Protein AF-A0A2D4K545-F1 (afdb_monomer)

Sequence (147 aa):
RAAKDDCDLPELCTGRSAECPTDSFQRNGHPCQNNQGYCYNGKCPIMKNQCIALMGSGVKVSRDMCFTLNQRGKGCGFCRKENGANIPCAAKDVKCGRLFCKKGNSMTCRCSVSPRDPDYGMVEPGTKCGDGMVCSNRQCVKVQTAY

Secondary structure (DSSP, 8-state):
----STTBPPP---SS-SSPPPP-BPPTT-EETTTTEE-BTTB---HHHHHHHHH-TTEEEPPHHHHGGGGS-BTTB-SEEETTEEEPPPGGGGGGSB--EEETT----B----SS-TTTTBPPTT-EEETTEEEETTEEEEHHHH-

Structure (mmCIF, N/CA/C/O backbone):
data_AF-A0A2D4K545-F1
#
_entry.id   AF-A0A2D4K545-F1
#
loop_
_atom_site.group_PDB
_atom_site.id
_atom_site.type_symbol
_atom_site.label_atom_id
_atom_site.label_alt_id
_atom_site.label_comp_id
_atom_site.label_asym_id
_atom_site.label_entity_id
_atom_site.label_seq_id
_atom_site.pdbx_PDB_ins_code
_atom_site.Cartn_x
_atom_site.Cartn_y
_atom_site.Cartn_z
_atom_site.occupancy
_atom_site.B_iso_or_equiv
_atom_site.auth_seq_id
_atom_site.auth_comp_id
_atom_site.auth_asym_id
_atom_site.auth_atom_id
_atom_site.pdbx_PDB_model_num
ATOM 1 N N . ARG A 1 1 ? -10.710 2.636 27.174 1.00 94.00 1 ARG A N 1
ATOM 2 C CA . ARG A 1 1 ? -9.695 3.428 26.444 1.00 94.00 1 ARG A CA 1
ATOM 3 C C . ARG A 1 1 ? -10.382 4.111 25.261 1.00 94.00 1 ARG A C 1
ATOM 5 O O . ARG A 1 1 ? -11.335 3.557 24.735 1.00 94.00 1 ARG A O 1
ATOM 12 N N . ALA A 1 2 ? -9.991 5.336 24.905 1.00 94.38 2 ALA A N 1
ATOM 13 C CA . ALA A 1 2 ? -10.561 6.025 23.742 1.00 94.38 2 ALA A CA 1
ATOM 14 C C . ALA A 1 2 ? -9.972 5.472 22.432 1.00 94.38 2 ALA A C 1
ATOM 16 O O . ALA A 1 2 ? -8.811 5.065 22.420 1.00 94.38 2 ALA A O 1
ATOM 17 N N . ALA A 1 3 ? -10.748 5.508 21.346 1.00 95.69 3 ALA A N 1
ATOM 18 C CA . ALA A 1 3 ? -10.263 5.147 20.015 1.00 95.69 3 ALA A CA 1
ATOM 19 C C . ALA A 1 3 ? -9.225 6.168 19.516 1.00 95.69 3 ALA A C 1
ATOM 21 O O . ALA A 1 3 ? -9.433 7.378 19.632 1.00 95.69 3 ALA A O 1
ATOM 22 N N . LYS A 1 4 ? -8.111 5.683 18.961 1.00 94.88 4 LYS A N 1
ATOM 23 C CA . LYS A 1 4 ? -7.003 6.515 18.459 1.00 94.88 4 LYS A CA 1
ATOM 24 C C . LYS A 1 4 ? -7.226 7.027 17.031 1.00 94.88 4 LYS A C 1
ATOM 26 O O . LYS A 1 4 ? -6.738 8.096 16.675 1.00 94.88 4 LYS A O 1
ATOM 31 N N . ASP A 1 5 ? -7.927 6.245 16.218 1.00 94.50 5 ASP A N 1
ATOM 32 C CA . ASP A 1 5 ? -8.199 6.481 14.805 1.00 94.50 5 ASP A CA 1
ATOM 33 C C . ASP A 1 5 ? -9.462 5.715 14.375 1.00 94.50 5 ASP A C 1
ATOM 35 O O . ASP A 1 5 ? -10.135 5.078 15.183 1.00 94.50 5 ASP A O 1
ATOM 39 N N . ASP A 1 6 ? -9.815 5.806 13.097 1.00 96.06 6 ASP A N 1
ATOM 40 C CA . ASP A 1 6 ? -11.013 5.195 12.522 1.00 96.06 6 ASP A CA 1
ATOM 41 C C . ASP A 1 6 ? -10.941 3.665 12.368 1.00 96.06 6 ASP A C 1
ATOM 43 O O . ASP A 1 6 ? -11.951 3.031 12.055 1.00 96.06 6 ASP A O 1
ATOM 47 N N . CYS A 1 7 ? -9.778 3.057 12.619 1.00 97.38 7 CYS A N 1
ATOM 48 C CA . CYS A 1 7 ? -9.598 1.609 12.648 1.00 97.38 7 CYS A CA 1
ATOM 49 C C . CYS A 1 7 ? -9.537 1.030 14.068 1.00 97.38 7 CYS A C 1
ATOM 51 O O . CYS A 1 7 ? -9.220 -0.150 14.236 1.00 97.38 7 CYS A O 1
ATOM 53 N N . ASP A 1 8 ? -9.877 1.823 15.078 1.00 96.88 8 ASP A N 1
ATOM 54 C CA . ASP A 1 8 ? -9.760 1.482 16.490 1.00 96.88 8 ASP A CA 1
ATOM 55 C C . ASP A 1 8 ? -11.121 1.567 17.198 1.00 96.88 8 ASP A C 1
ATOM 57 O O . ASP A 1 8 ? -11.917 2.461 16.903 1.00 96.88 8 ASP A O 1
ATOM 61 N N . LEU A 1 9 ? -11.422 0.638 18.112 1.00 95.50 9 LEU A N 1
ATOM 62 C CA . LEU A 1 9 ? -12.670 0.664 18.884 1.00 95.50 9 LEU A CA 1
ATOM 63 C C . LEU A 1 9 ? -12.401 1.183 20.300 1.00 95.50 9 LEU A C 1
ATOM 65 O O . LEU A 1 9 ? -11.360 0.892 20.867 1.00 95.50 9 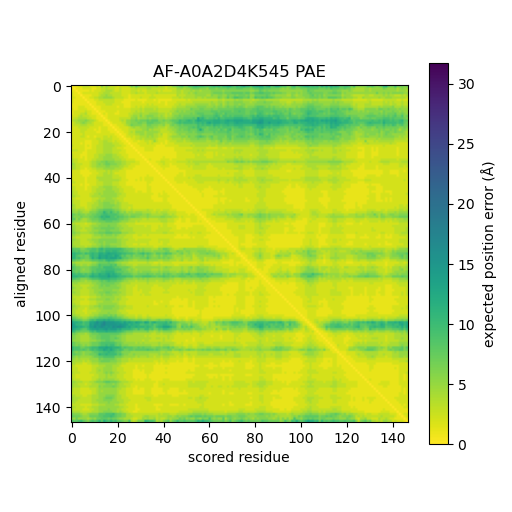LEU A O 1
ATOM 69 N N . PRO A 1 10 ? -13.320 1.939 20.918 1.00 95.25 10 PRO A N 1
ATOM 70 C CA . PRO A 1 10 ? -13.159 2.324 22.313 1.00 95.25 10 PRO A CA 1
ATOM 71 C C . PRO A 1 10 ? -13.515 1.163 23.253 1.00 95.25 10 PRO A C 1
ATOM 73 O O . PRO A 1 10 ? -14.588 0.570 23.139 1.00 95.25 10 PRO A O 1
ATOM 76 N N . GLU A 1 11 ? -12.677 0.886 24.252 1.00 96.31 11 GLU A N 1
ATOM 77 C CA . GLU A 1 11 ? -13.014 -0.057 25.325 1.00 96.31 11 GLU A CA 1
ATOM 78 C C . GLU A 1 11 ? -13.681 0.643 26.505 1.00 96.31 11 GLU A C 1
ATOM 80 O O . GLU A 1 11 ? -13.234 1.690 26.989 1.00 96.31 11 GLU A O 1
ATOM 85 N N . LEU A 1 12 ? -14.709 -0.011 27.032 1.00 95.69 12 LEU A N 1
ATOM 86 C CA . LEU A 1 12 ? -15.448 0.402 28.216 1.00 95.69 12 LEU A CA 1
ATOM 87 C C . LEU A 1 12 ? -15.207 -0.606 29.338 1.00 95.69 12 LEU A C 1
ATOM 89 O O . LEU A 1 12 ? -15.177 -1.813 29.102 1.00 95.69 12 LEU A O 1
ATOM 93 N N . CYS A 1 13 ? -15.039 -0.119 30.566 1.00 95.38 13 CYS A N 1
ATOM 94 C CA . CYS A 1 13 ? -14.836 -0.988 31.720 1.00 95.38 13 CYS A CA 1
ATOM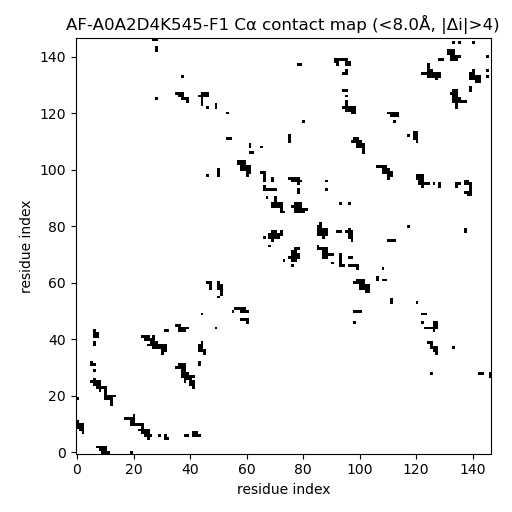 95 C C . CYS A 1 13 ? -16.061 -1.887 31.938 1.00 95.38 13 CYS A C 1
ATOM 97 O O . CYS A 1 13 ? -17.199 -1.429 31.885 1.00 95.38 13 CYS A O 1
ATOM 99 N N . THR A 1 14 ? -15.826 -3.163 32.247 1.00 94.50 14 THR A N 1
ATOM 100 C CA . THR A 1 14 ? -16.903 -4.146 32.471 1.00 94.50 14 THR A CA 1
ATOM 101 C C . THR A 1 14 ? -17.586 -3.995 33.831 1.00 94.50 14 THR A C 1
ATOM 103 O O . THR A 1 14 ? -18.615 -4.622 34.074 1.00 94.50 14 THR A O 1
ATOM 106 N N . GLY A 1 15 ? -16.981 -3.230 34.747 1.00 95.50 15 GLY A N 1
ATOM 107 C CA . GLY A 1 15 ? -17.403 -3.122 36.146 1.00 95.50 15 GLY A CA 1
ATOM 108 C C . GLY A 1 15 ? -17.098 -4.361 36.998 1.00 95.50 15 GLY A C 1
ATOM 109 O O . GLY A 1 15 ? -17.461 -4.388 38.167 1.00 95.50 15 GLY A O 1
ATOM 110 N N . ARG A 1 16 ? -16.442 -5.388 36.434 1.00 96.31 16 ARG A N 1
ATOM 111 C CA . ARG A 1 16 ? -16.109 -6.652 37.124 1.00 96.31 16 ARG A CA 1
ATOM 112 C C . ARG A 1 16 ? -14.619 -6.819 37.436 1.00 96.31 16 ARG A C 1
ATOM 114 O O . ARG A 1 16 ? -14.259 -7.710 38.193 1.00 96.31 16 ARG A O 1
ATOM 121 N N . SER A 1 17 ? -13.765 -5.992 36.838 1.00 95.81 17 SER A N 1
ATOM 122 C CA . SER A 1 17 ? -12.316 -5.956 37.051 1.00 95.81 17 SER A CA 1
ATOM 123 C C . SER A 1 17 ? -11.837 -4.504 37.027 1.00 95.81 17 SER A C 1
ATOM 125 O O . SER A 1 17 ? -12.475 -3.654 36.401 1.00 95.81 17 SER A O 1
ATOM 127 N N . ALA A 1 18 ? -10.719 -4.232 37.703 1.00 95.31 18 ALA A N 1
ATOM 128 C CA . ALA A 1 18 ? -10.012 -2.955 37.622 1.00 95.31 18 ALA A CA 1
ATOM 129 C C . ALA A 1 18 ? -9.180 -2.824 36.330 1.00 95.31 18 ALA A C 1
ATOM 131 O O . ALA A 1 18 ? -8.746 -1.727 35.984 1.00 95.31 18 ALA A O 1
ATOM 132 N N . GLU A 1 19 ? -8.962 -3.929 35.613 1.00 96.44 19 GLU A N 1
ATOM 133 C CA . GLU A 1 19 ? -8.233 -3.935 34.347 1.00 96.44 19 GLU A CA 1
ATOM 134 C C . GLU A 1 19 ? -9.121 -3.458 33.191 1.00 96.44 19 GLU A C 1
ATOM 136 O O . GLU A 1 19 ? -10.276 -3.872 33.042 1.00 96.44 19 GLU A O 1
ATOM 141 N N . CYS A 1 20 ? -8.564 -2.591 32.343 1.00 95.00 20 CYS A N 1
ATOM 142 C CA . CYS A 1 20 ? -9.198 -2.218 31.083 1.00 95.00 20 CYS A CA 1
ATOM 143 C C . CYS A 1 20 ? -9.247 -3.449 30.160 1.00 95.00 20 CYS A C 1
ATOM 145 O O . CYS A 1 20 ? -8.245 -4.165 30.080 1.00 95.00 20 CYS A O 1
ATOM 147 N N . PRO A 1 21 ? -10.357 -3.691 29.435 1.00 96.00 21 PRO A N 1
ATOM 148 C CA . PRO A 1 21 ? -10.402 -4.750 28.435 1.00 96.00 21 PRO A CA 1
ATOM 149 C C . PRO A 1 21 ? -9.280 -4.624 27.403 1.00 96.00 21 PRO A C 1
ATOM 151 O O . PRO A 1 21 ? -8.754 -3.531 27.167 1.00 96.00 21 PRO A O 1
ATOM 154 N N . THR A 1 22 ? -8.943 -5.752 26.781 1.00 94.69 22 THR A N 1
ATOM 155 C CA . THR A 1 22 ? -7.926 -5.823 25.731 1.00 94.69 22 THR A CA 1
ATOM 156 C C . THR A 1 22 ? -8.287 -4.927 24.547 1.00 94.69 22 THR A C 1
ATOM 158 O O . THR A 1 22 ? -9.453 -4.844 24.155 1.00 94.69 22 THR A O 1
ATOM 161 N N . ASP A 1 23 ? -7.261 -4.293 23.978 1.00 93.00 23 ASP A N 1
ATOM 162 C CA . ASP A 1 23 ? -7.361 -3.414 22.813 1.00 93.00 23 ASP A CA 1
ATOM 163 C C . ASP A 1 23 ? -8.030 -4.138 21.634 1.00 93.00 23 ASP A C 1
ATOM 165 O O . ASP A 1 23 ? -7.556 -5.180 21.166 1.00 93.00 23 ASP A O 1
ATOM 169 N N . SER A 1 24 ? -9.172 -3.606 21.211 1.00 94.56 24 SER A N 1
ATOM 170 C CA . SER A 1 24 ? -10.026 -4.141 20.165 1.00 94.56 24 SER A CA 1
ATOM 171 C C . SER A 1 24 ? -10.062 -3.175 18.988 1.00 94.56 24 SER A C 1
ATOM 173 O O . SER A 1 24 ? -10.241 -1.970 19.130 1.00 94.56 24 SER A O 1
ATOM 175 N N . PHE A 1 25 ? -9.951 -3.720 17.783 1.00 96.25 25 PHE A N 1
ATOM 176 C CA . PHE A 1 25 ? -9.885 -2.920 16.565 1.00 96.25 25 PHE A CA 1
ATOM 177 C C . PHE A 1 25 ? -11.156 -3.033 15.743 1.00 96.25 25 PHE A C 1
ATOM 179 O O . PHE A 1 25 ? -11.914 -4.001 15.842 1.00 96.25 25 PHE A O 1
ATOM 186 N N . GLN A 1 26 ? -11.356 -2.051 14.870 1.00 96.81 26 GLN A N 1
ATOM 187 C CA . GLN A 1 26 ? -12.394 -2.139 13.862 1.00 96.81 26 GLN A CA 1
ATOM 188 C C . GLN A 1 26 ? -12.164 -3.379 12.987 1.00 96.81 26 GLN A C 1
ATOM 190 O O . GLN A 1 26 ? -11.024 -3.761 12.706 1.00 96.81 26 GLN A O 1
ATOM 195 N N . ARG A 1 27 ? -13.256 -3.999 12.528 1.00 96.44 27 ARG A N 1
ATOM 196 C CA . ARG A 1 27 ? -13.185 -5.188 11.669 1.00 96.44 27 ARG A CA 1
ATOM 197 C C . ARG A 1 27 ? -12.303 -4.945 10.443 1.00 96.44 27 ARG A C 1
ATOM 199 O O . ARG A 1 27 ? -12.382 -3.893 9.797 1.00 96.44 27 ARG A O 1
ATOM 206 N N . ASN A 1 28 ? -11.530 -5.961 10.070 1.00 97.38 28 ASN A N 1
ATOM 207 C CA . ASN A 1 28 ? -10.772 -5.924 8.828 1.00 97.38 28 ASN A CA 1
ATOM 208 C C . ASN A 1 28 ? -11.721 -5.686 7.639 1.00 97.38 28 ASN A C 1
ATOM 210 O O . ASN A 1 28 ? -12.838 -6.209 7.583 1.00 97.38 28 ASN A O 1
ATOM 214 N N . GLY A 1 29 ? -11.300 -4.831 6.709 1.00 97.12 29 GLY A N 1
ATOM 215 C CA . GLY A 1 29 ? -12.109 -4.441 5.557 1.00 97.12 29 GLY A CA 1
ATOM 216 C C . GLY A 1 29 ? -13.045 -3.248 5.774 1.00 97.12 29 GLY A C 1
ATOM 217 O O . GLY A 1 29 ? -13.686 -2.826 4.813 1.00 97.12 29 GLY A O 1
ATOM 218 N N . HIS A 1 30 ? -13.141 -2.679 6.982 1.00 97.69 30 HIS A N 1
ATOM 219 C CA . HIS A 1 30 ? -13.896 -1.438 7.189 1.00 97.69 30 HIS A CA 1
ATOM 220 C C . HIS A 1 30 ? -13.235 -0.269 6.433 1.00 97.69 30 HIS A C 1
ATOM 222 O O . HIS A 1 30 ? -12.021 -0.110 6.555 1.00 97.69 30 HIS A O 1
ATOM 228 N N . PRO A 1 31 ? -13.957 0.539 5.636 1.00 97.75 31 PRO A N 1
ATOM 229 C CA . PRO A 1 31 ? -13.352 1.673 4.941 1.00 97.75 31 PRO A CA 1
ATOM 230 C C . PRO A 1 31 ? -12.770 2.698 5.919 1.00 97.75 31 PRO A C 1
ATOM 232 O O . PRO A 1 31 ? -13.408 3.039 6.906 1.00 97.75 31 PRO A O 1
ATOM 235 N N . CYS A 1 32 ? -11.583 3.218 5.617 1.00 97.88 32 CYS A N 1
ATOM 236 C CA . CYS A 1 32 ? -10.882 4.178 6.472 1.00 97.88 32 CYS A CA 1
ATOM 237 C C . CYS A 1 32 ? -10.271 5.332 5.666 1.00 97.88 32 CYS A C 1
ATOM 239 O O . CYS A 1 32 ? -10.113 5.266 4.439 1.00 97.88 32 CYS A O 1
ATOM 241 N N . GLN A 1 33 ? -9.951 6.418 6.368 1.00 96.69 33 GLN A N 1
ATOM 242 C CA . GLN A 1 33 ? -9.326 7.645 5.886 1.00 96.69 33 GLN A CA 1
ATOM 243 C C . GLN A 1 33 ? -10.070 8.240 4.684 1.00 96.69 33 GLN A C 1
ATOM 245 O O . GLN A 1 33 ? -9.469 8.534 3.651 1.00 96.69 33 GLN A O 1
ATOM 250 N N . ASN A 1 34 ? -11.392 8.410 4.800 1.00 95.38 34 ASN A N 1
ATOM 251 C CA . ASN A 1 34 ? -12.269 8.873 3.713 1.00 95.38 34 ASN A CA 1
ATOM 252 C C . ASN A 1 34 ? -12.226 7.956 2.472 1.00 95.38 34 ASN A C 1
ATOM 254 O O . ASN A 1 34 ? -12.026 8.423 1.352 1.00 95.38 34 ASN A O 1
ATOM 258 N N . ASN A 1 35 ? -12.386 6.640 2.666 1.00 95.44 35 ASN A N 1
ATOM 259 C CA . ASN A 1 35 ? -12.350 5.609 1.611 1.00 95.44 35 ASN A CA 1
ATOM 260 C C . ASN A 1 35 ? -11.007 5.474 0.859 1.00 95.44 35 ASN A C 1
ATOM 262 O O . ASN A 1 35 ? -10.941 4.841 -0.204 1.00 95.44 35 ASN A O 1
ATOM 266 N N . GLN A 1 36 ? -9.921 6.030 1.406 1.00 96.88 36 GLN A N 1
ATOM 267 C CA . GLN A 1 36 ? -8.574 5.866 0.848 1.00 96.88 36 GLN A CA 1
ATOM 268 C C . GLN A 1 36 ? -7.987 4.475 1.123 1.00 96.88 36 GLN A C 1
ATOM 270 O O . GLN A 1 36 ? -7.097 4.040 0.391 1.00 96.88 36 GLN A O 1
ATOM 275 N N . GLY A 1 37 ? -8.485 3.772 2.141 1.00 97.69 37 GLY A N 1
ATOM 276 C CA . GLY A 1 37 ? -8.028 2.438 2.510 1.00 97.69 37 GLY A CA 1
ATOM 277 C C . GLY A 1 37 ? -9.118 1.588 3.156 1.00 97.69 37 GLY A C 1
ATOM 278 O O . GLY A 1 37 ? -10.284 1.982 3.221 1.00 97.69 37 GLY A O 1
ATOM 279 N N . TYR A 1 38 ? -8.698 0.423 3.641 1.00 98.38 38 TYR A N 1
ATOM 280 C CA . TYR A 1 38 ? -9.510 -0.482 4.444 1.00 98.38 38 TYR A CA 1
ATOM 281 C C . TYR A 1 38 ? -8.733 -0.868 5.701 1.00 98.38 38 TYR A C 1
ATOM 283 O O . TYR A 1 38 ? -7.526 -1.098 5.618 1.00 98.38 38 TYR A O 1
ATOM 291 N N . CYS A 1 39 ? -9.411 -0.949 6.843 1.00 98.25 39 CYS A N 1
ATOM 292 C CA . CYS A 1 39 ? -8.793 -1.327 8.101 1.00 98.25 39 CYS A CA 1
ATOM 293 C C . CYS A 1 39 ? -8.200 -2.731 8.008 1.00 98.25 39 CYS A C 1
ATOM 295 O O . CYS A 1 39 ? -8.812 -3.652 7.459 1.00 98.25 39 CYS A O 1
ATOM 297 N N . TYR A 1 40 ? -7.001 -2.878 8.552 1.00 98.12 40 TYR A N 1
ATOM 298 C CA . TYR A 1 40 ? -6.284 -4.133 8.655 1.00 98.12 40 TYR A CA 1
ATOM 299 C C . TYR A 1 40 ? -5.498 -4.151 9.966 1.00 98.12 40 TYR A C 1
ATOM 301 O O . TYR A 1 40 ? -4.565 -3.365 10.144 1.00 98.12 40 TYR A O 1
ATOM 309 N N . ASN A 1 41 ? -5.905 -5.020 10.893 1.00 96.00 41 ASN A N 1
ATOM 310 C CA . ASN A 1 41 ? -5.315 -5.204 12.221 1.00 96.00 41 ASN A CA 1
ATOM 311 C C . ASN A 1 41 ? -5.088 -3.870 12.960 1.00 96.00 41 ASN A C 1
ATOM 313 O O . ASN A 1 41 ? -3.980 -3.569 13.406 1.00 96.00 41 ASN A O 1
ATOM 317 N N . GLY A 1 42 ? -6.136 -3.040 13.026 1.00 96.12 42 GLY A N 1
ATOM 318 C CA . GLY A 1 42 ? -6.108 -1.759 13.740 1.00 96.12 42 GLY A CA 1
ATOM 319 C C . GLY A 1 42 ? -5.323 -0.639 13.057 1.00 96.12 42 GLY A C 1
ATOM 320 O O . GLY A 1 42 ? -4.950 0.325 13.723 1.00 96.12 42 GLY A O 1
ATOM 321 N N . LYS A 1 43 ? -5.022 -0.771 11.757 1.00 97.25 43 LYS A N 1
ATOM 322 C CA . LYS A 1 43 ? -4.348 0.248 10.936 1.00 97.25 43 LYS A CA 1
ATOM 323 C C . LYS A 1 43 ? -5.083 0.474 9.619 1.00 97.25 43 LYS A C 1
ATOM 325 O O . LYS A 1 43 ? -5.764 -0.420 9.130 1.00 97.25 43 LYS A O 1
ATOM 330 N N . CYS A 1 44 ? -4.852 1.628 8.994 1.00 98.12 44 CYS A N 1
ATOM 331 C CA . CYS A 1 44 ? -5.307 1.937 7.636 1.00 98.12 44 CYS A CA 1
ATOM 332 C C . CYS A 1 44 ? -4.113 1.970 6.649 1.00 98.12 44 CYS A C 1
ATOM 334 O O . CYS A 1 44 ? -3.536 3.040 6.420 1.00 98.12 44 CYS A O 1
ATOM 336 N N . PRO A 1 45 ? -3.672 0.823 6.090 1.00 98.06 45 PRO A N 1
ATOM 337 C CA . PRO A 1 45 ? -2.529 0.766 5.175 1.00 98.06 45 PRO A CA 1
ATOM 338 C C . PRO A 1 45 ? -2.822 1.479 3.845 1.00 98.06 45 PRO A C 1
ATOM 340 O O . PRO A 1 45 ? -3.711 1.101 3.077 1.00 98.06 45 PRO A O 1
ATOM 343 N N . ILE A 1 46 ? -2.045 2.527 3.558 1.00 98.31 46 ILE A N 1
ATOM 344 C CA . ILE A 1 46 ? -2.199 3.390 2.379 1.00 98.31 46 ILE A CA 1
ATOM 345 C C . ILE A 1 46 ? -0.838 3.550 1.697 1.00 98.31 46 ILE A C 1
ATOM 347 O O . ILE A 1 46 ? 0.126 4.008 2.314 1.00 98.31 46 ILE A O 1
ATOM 351 N N . MET A 1 47 ? -0.774 3.280 0.387 1.00 98.44 47 MET A N 1
ATOM 352 C CA . MET A 1 47 ? 0.464 3.364 -0.410 1.00 98.44 47 MET A CA 1
ATOM 353 C C . MET A 1 47 ? 1.187 4.714 -0.278 1.00 98.44 47 MET A C 1
ATOM 355 O O . MET A 1 47 ? 2.414 4.772 -0.272 1.00 98.44 47 MET A O 1
ATOM 359 N N . LYS A 1 48 ? 0.441 5.823 -0.168 1.00 97.75 48 LYS A N 1
ATOM 360 C CA . LYS A 1 48 ? 1.018 7.164 0.026 1.00 97.75 48 LYS A CA 1
ATOM 361 C C . LYS A 1 48 ? 1.802 7.250 1.336 1.00 97.75 48 LYS A C 1
ATOM 363 O O . LYS A 1 48 ? 2.915 7.771 1.328 1.00 97.75 48 LYS A O 1
ATOM 368 N N . ASN A 1 49 ? 1.242 6.729 2.425 1.00 97.75 49 ASN A N 1
ATOM 369 C CA . ASN A 1 49 ? 1.877 6.754 3.741 1.00 97.75 49 ASN A 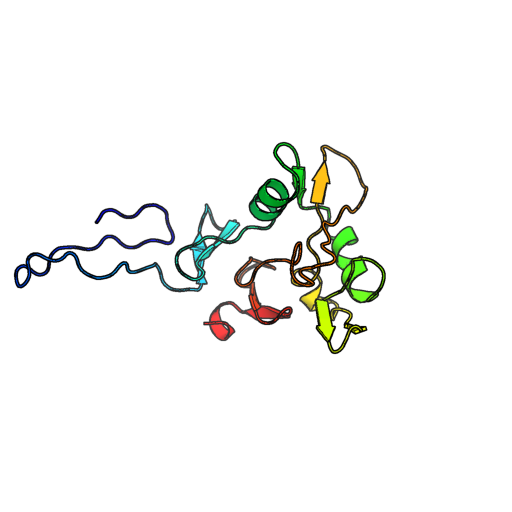CA 1
ATOM 370 C C . ASN A 1 49 ? 3.097 5.826 3.766 1.00 97.75 49 ASN A C 1
ATOM 372 O O . ASN A 1 49 ? 4.139 6.219 4.281 1.00 97.75 49 ASN A O 1
ATOM 376 N N . GLN A 1 50 ? 3.021 4.669 3.101 1.00 98.44 50 GLN A N 1
ATOM 377 C CA . GLN A 1 50 ? 4.167 3.770 2.913 1.00 98.44 50 GLN A CA 1
ATOM 378 C C . GLN A 1 50 ? 5.306 4.443 2.135 1.00 98.44 50 GLN A C 1
ATOM 380 O O . GLN A 1 50 ? 6.463 4.363 2.539 1.00 98.44 50 GLN A O 1
ATOM 385 N N . CYS A 1 51 ? 5.000 5.179 1.059 1.00 98.31 51 CYS A N 1
ATOM 386 C CA . CYS A 1 51 ? 6.016 5.949 0.338 1.00 98.31 51 CYS A CA 1
ATOM 387 C C . CYS A 1 51 ? 6.702 6.982 1.241 1.00 98.31 51 CYS A C 1
ATOM 389 O O . CYS A 1 51 ? 7.926 7.098 1.204 1.00 98.31 51 CYS A O 1
ATOM 391 N N . ILE A 1 52 ? 5.930 7.713 2.052 1.00 97.94 52 ILE A N 1
ATOM 392 C CA . ILE A 1 52 ? 6.466 8.714 2.985 1.00 97.94 52 ILE A CA 1
ATOM 393 C C . ILE A 1 52 ? 7.340 8.049 4.056 1.00 97.94 52 ILE A C 1
ATOM 395 O O . ILE A 1 52 ? 8.424 8.547 4.342 1.00 97.94 52 ILE A O 1
ATOM 399 N N . ALA A 1 53 ? 6.918 6.905 4.597 1.00 97.75 53 ALA A N 1
ATOM 400 C CA . ALA A 1 53 ? 7.697 6.148 5.575 1.00 97.75 53 ALA A CA 1
ATOM 401 C C . ALA A 1 53 ? 9.032 5.641 4.997 1.00 97.75 53 ALA A C 1
ATOM 403 O O . ALA A 1 53 ? 10.047 5.644 5.688 1.00 97.75 53 ALA A O 1
ATOM 404 N N . LEU A 1 54 ? 9.052 5.243 3.721 1.00 97.31 54 LEU A N 1
ATOM 405 C CA . LEU A 1 54 ? 10.245 4.708 3.059 1.00 97.31 54 LEU A CA 1
ATOM 406 C C . LEU A 1 54 ? 11.215 5.783 2.551 1.00 97.31 54 LEU A C 1
ATOM 408 O O . LEU A 1 54 ? 12.414 5.525 2.481 1.00 97.31 54 LEU A O 1
ATOM 412 N N . MET A 1 55 ? 10.715 6.940 2.107 1.00 95.81 55 MET A N 1
ATOM 413 C CA . MET A 1 55 ? 11.513 7.931 1.363 1.00 95.81 55 MET A CA 1
ATOM 414 C C . MET A 1 55 ? 11.431 9.361 1.923 1.00 95.81 55 MET A C 1
ATOM 416 O O . MET A 1 55 ? 11.992 10.283 1.327 1.00 95.81 55 MET A O 1
ATOM 420 N N . GLY A 1 56 ? 10.750 9.556 3.052 1.00 95.88 56 GLY A N 1
ATOM 421 C CA . GLY A 1 56 ? 10.570 10.854 3.696 1.00 95.88 56 GLY A CA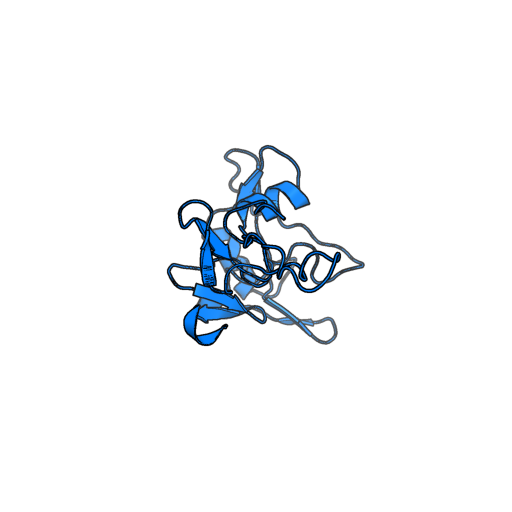 1
ATOM 422 C C . GLY A 1 56 ? 9.438 11.693 3.101 1.00 95.88 56 GLY A C 1
ATOM 423 O O . GLY A 1 56 ? 8.681 11.267 2.229 1.00 95.88 56 GLY A O 1
ATOM 424 N N . SER A 1 57 ? 9.296 12.922 3.591 1.00 94.75 57 SER A N 1
ATOM 425 C CA . SER A 1 57 ? 8.233 13.837 3.171 1.00 94.75 57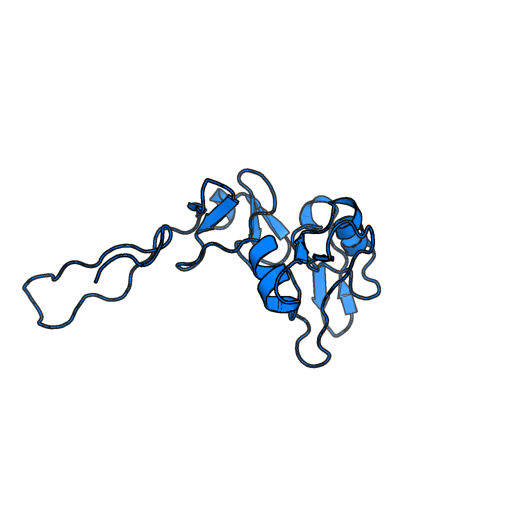 SER A CA 1
ATOM 426 C C . SER A 1 57 ? 8.395 14.322 1.717 1.00 94.75 57 SER A C 1
ATOM 428 O O . SER A 1 57 ? 9.477 14.320 1.129 1.00 94.75 57 SER A O 1
ATOM 430 N N . GLY A 1 58 ? 7.284 14.737 1.096 1.00 91.75 58 GLY A N 1
ATOM 431 C CA . GLY A 1 58 ? 7.276 15.274 -0.276 1.00 91.75 58 GLY A CA 1
ATOM 432 C C . GLY A 1 58 ? 7.271 14.223 -1.397 1.00 91.75 58 GLY A C 1
ATOM 433 O O . GLY A 1 58 ? 7.298 14.579 -2.582 1.00 91.75 58 GLY A O 1
ATOM 434 N N . VAL A 1 59 ? 7.197 12.938 -1.050 1.00 96.31 59 VAL A N 1
ATOM 435 C CA . VAL A 1 59 ? 6.977 11.841 -2.001 1.00 96.31 59 VAL A CA 1
ATOM 436 C C . VAL A 1 59 ? 5.499 11.467 -2.106 1.00 96.31 59 VAL A C 1
ATOM 438 O O . VAL A 1 59 ? 4.689 11.733 -1.218 1.00 96.31 59 VAL A O 1
ATOM 441 N N . LYS A 1 60 ? 5.135 10.858 -3.232 1.00 96.56 60 LYS A N 1
ATOM 442 C CA . LYS A 1 60 ? 3.785 10.375 -3.538 1.00 96.56 60 LYS A CA 1
ATOM 443 C C . LYS A 1 60 ? 3.874 8.998 -4.187 1.00 96.56 60 LYS A C 1
ATOM 445 O O . LYS A 1 60 ? 4.933 8.612 -4.679 1.00 96.56 60 LYS A O 1
ATOM 450 N N . VAL A 1 61 ? 2.747 8.299 -4.250 1.00 97.62 61 VAL A N 1
ATOM 451 C CA . VAL A 1 61 ? 2.622 7.078 -5.054 1.00 97.62 61 VAL A CA 1
ATOM 452 C C . VAL A 1 61 ? 2.894 7.412 -6.523 1.00 97.62 61 VAL A C 1
ATOM 454 O O . VAL A 1 61 ? 2.466 8.455 -7.035 1.00 97.62 61 VAL A O 1
ATOM 457 N N . SER A 1 62 ? 3.646 6.547 -7.194 1.00 97.50 62 SER A N 1
ATOM 458 C CA . SER A 1 62 ? 3.894 6.649 -8.629 1.00 97.50 62 SER A CA 1
ATOM 459 C C . SER A 1 62 ? 2.641 6.353 -9.452 1.00 97.50 62 SER A C 1
ATOM 461 O O . SER A 1 62 ? 1.663 5.794 -8.963 1.00 97.50 62 SER A O 1
ATOM 463 N N . ARG A 1 63 ? 2.677 6.725 -10.736 1.00 96.38 63 ARG A N 1
ATOM 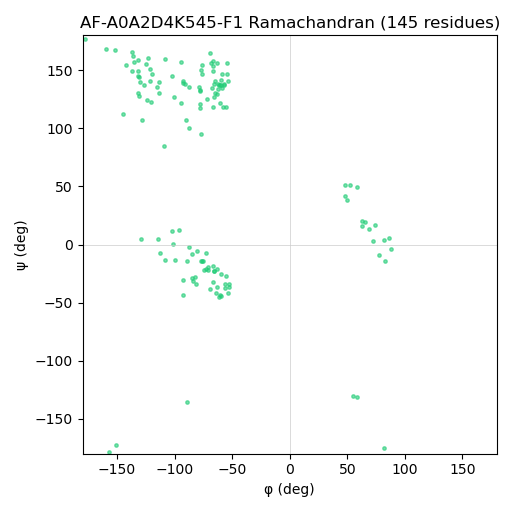464 C CA . ARG A 1 63 ? 1.605 6.408 -11.692 1.00 96.38 63 ARG A CA 1
ATOM 465 C C . ARG A 1 63 ? 1.467 4.895 -11.879 1.00 96.38 63 ARG A C 1
ATOM 467 O O . ARG A 1 63 ? 2.443 4.162 -11.730 1.00 96.38 63 ARG A O 1
ATOM 474 N N . ASP A 1 64 ? 0.288 4.452 -12.305 1.00 96.19 64 ASP A N 1
ATOM 475 C CA . ASP A 1 64 ? -0.035 3.0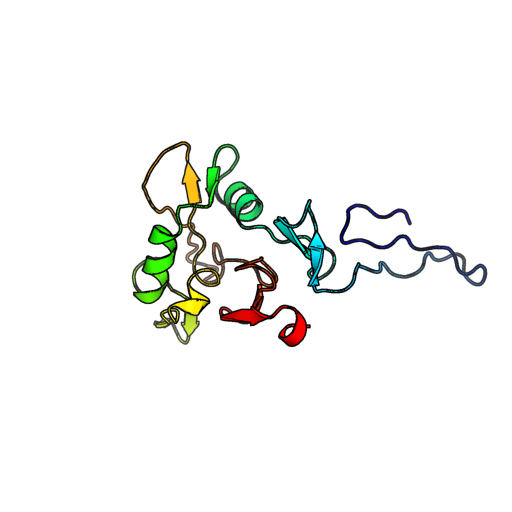32 -12.512 1.00 96.19 64 ASP A CA 1
ATOM 476 C C . ASP A 1 64 ? 0.920 2.328 -13.474 1.00 96.19 64 ASP A C 1
ATOM 478 O O . ASP A 1 64 ? 1.306 1.188 -13.228 1.00 96.19 64 ASP A O 1
ATOM 482 N N . MET A 1 65 ? 1.408 3.045 -14.491 1.00 96.00 65 MET A N 1
ATOM 483 C CA . MET A 1 65 ? 2.439 2.552 -15.407 1.00 96.00 65 MET A CA 1
ATOM 484 C C . MET A 1 65 ? 3.684 2.025 -14.674 1.00 96.00 65 MET A C 1
ATOM 486 O O . MET A 1 65 ? 4.281 1.059 -15.125 1.00 96.00 65 MET A O 1
ATOM 490 N N . CYS A 1 66 ? 4.078 2.598 -13.533 1.00 97.31 66 CYS A N 1
ATOM 491 C CA . CYS A 1 66 ? 5.226 2.090 -12.780 1.00 97.31 66 CYS A CA 1
ATOM 492 C C . CYS A 1 66 ? 4.978 0.700 -12.190 1.00 97.31 66 CYS A C 1
ATOM 494 O O . CYS A 1 66 ? 5.901 -0.101 -12.106 1.00 97.31 66 CYS A O 1
ATOM 496 N N . PHE A 1 67 ? 3.737 0.384 -11.821 1.00 98.12 67 PHE A N 1
ATOM 497 C CA . PHE A 1 67 ? 3.401 -0.917 -11.251 1.00 98.12 67 PHE A CA 1
ATOM 498 C C . PHE A 1 67 ? 3.427 -2.031 -12.304 1.00 98.12 67 PHE A C 1
ATOM 500 O O . PHE A 1 67 ? 3.656 -3.183 -11.951 1.00 98.12 67 PHE A O 1
ATOM 507 N N . THR A 1 68 ? 3.311 -1.722 -13.603 1.00 97.50 68 THR A N 1
ATOM 508 C CA . THR A 1 68 ? 3.449 -2.741 -14.665 1.00 97.50 68 THR A CA 1
ATOM 509 C C . THR A 1 68 ? 4.849 -3.358 -14.702 1.00 97.50 68 THR A C 1
ATOM 511 O O . THR A 1 68 ? 5.009 -4.494 -15.147 1.00 97.50 68 THR A O 1
ATOM 514 N N . LEU A 1 69 ? 5.857 -2.676 -14.143 1.00 97.31 69 LEU A N 1
ATOM 515 C CA . LEU A 1 69 ? 7.200 -3.227 -13.955 1.00 97.31 69 LEU A CA 1
ATOM 516 C C . LEU A 1 69 ? 7.198 -4.483 -13.075 1.00 97.31 69 LEU A C 1
ATOM 518 O O . LEU A 1 69 ? 8.066 -5.336 -13.249 1.00 97.31 69 LEU A O 1
ATOM 522 N N . ASN A 1 70 ? 6.207 -4.645 -12.192 1.00 98.31 70 ASN A N 1
ATOM 523 C CA . ASN A 1 70 ? 6.080 -5.834 -11.352 1.00 98.31 70 ASN A CA 1
ATOM 524 C C . ASN A 1 70 ? 5.775 -7.117 -12.136 1.00 98.31 70 ASN A C 1
ATOM 526 O O . ASN A 1 70 ? 6.035 -8.207 -11.633 1.00 98.31 70 ASN A O 1
ATOM 530 N N . GLN A 1 71 ? 5.292 -7.013 -13.378 1.00 98.06 71 GLN A N 1
ATOM 531 C CA . GLN A 1 71 ? 5.084 -8.172 -14.255 1.00 98.06 71 GLN A CA 1
ATOM 532 C C . GLN A 1 71 ? 6.396 -8.716 -14.835 1.00 98.06 71 GLN A C 1
ATOM 534 O O . GLN A 1 71 ? 6.427 -9.814 -15.377 1.00 98.06 71 GLN A O 1
ATOM 539 N N . ARG A 1 72 ? 7.497 -7.957 -14.744 1.00 94.81 72 ARG A N 1
ATOM 540 C CA . ARG A 1 72 ? 8.774 -8.338 -15.364 1.00 94.81 72 ARG A CA 1
ATOM 541 C C . ARG A 1 72 ? 9.581 -9.323 -14.523 1.00 94.81 72 ARG A C 1
ATOM 543 O O . ARG A 1 72 ? 10.403 -10.036 -15.087 1.00 94.81 72 ARG A O 1
ATOM 550 N N . GLY A 1 73 ? 9.425 -9.305 -13.195 1.00 91.38 73 GLY A N 1
ATOM 551 C CA . GLY A 1 73 ? 10.258 -10.095 -12.278 1.00 91.38 73 GLY A CA 1
ATOM 552 C C . GLY A 1 73 ? 11.738 -9.677 -12.269 1.00 91.38 73 GLY A 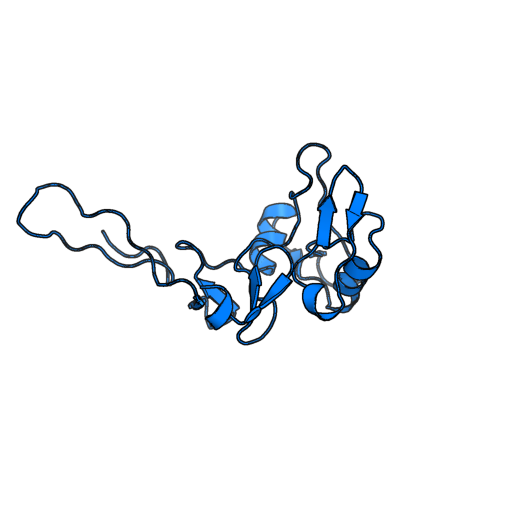C 1
ATOM 553 O O . GLY A 1 73 ? 12.601 -10.456 -11.876 1.00 91.38 73 GLY A O 1
ATOM 554 N N . LYS A 1 74 ? 12.069 -8.461 -12.727 1.00 89.31 74 LYS A N 1
ATOM 555 C CA . LYS A 1 74 ? 13.452 -7.968 -12.886 1.00 89.31 74 LYS A CA 1
ATOM 556 C C . LYS A 1 74 ? 13.690 -6.698 -12.073 1.00 89.31 74 LYS A C 1
ATOM 558 O O . LYS A 1 74 ? 12.782 -5.892 -11.869 1.00 89.31 74 LYS A O 1
ATOM 563 N N . GLY A 1 75 ? 14.939 -6.493 -11.650 1.00 89.44 75 GLY A N 1
ATOM 564 C CA . GLY A 1 75 ? 15.303 -5.375 -10.778 1.00 89.44 75 GLY A CA 1
ATOM 565 C C . GLY A 1 75 ? 14.496 -5.423 -9.479 1.00 89.44 75 GLY A C 1
ATOM 566 O O . GLY A 1 75 ? 14.386 -6.477 -8.857 1.00 89.44 75 GLY A O 1
ATOM 567 N N . CYS A 1 76 ? 13.893 -4.300 -9.091 1.00 90.75 76 CYS A N 1
ATOM 568 C CA . CYS A 1 76 ? 13.004 -4.255 -7.930 1.00 90.75 76 CYS A CA 1
ATOM 569 C C . CYS A 1 76 ? 11.549 -4.652 -8.235 1.00 90.75 76 CYS A C 1
ATOM 571 O O . CYS A 1 76 ? 10.766 -4.760 -7.297 1.00 90.75 76 CYS A O 1
ATOM 573 N N . GLY A 1 77 ? 11.175 -4.839 -9.508 1.00 95.75 77 GLY A N 1
ATOM 574 C CA . GLY A 1 77 ? 9.795 -5.085 -9.926 1.00 95.75 77 GLY A CA 1
ATOM 575 C C . GLY A 1 77 ? 9.428 -6.566 -9.901 1.00 95.75 77 GLY A C 1
ATOM 576 O O . GLY A 1 77 ? 9.747 -7.299 -10.837 1.00 95.75 77 GLY A O 1
ATOM 577 N N . PHE A 1 78 ? 8.738 -6.998 -8.848 1.00 96.75 78 PHE A N 1
ATOM 578 C CA . PHE A 1 78 ? 8.246 -8.366 -8.662 1.00 96.75 78 PHE A CA 1
ATOM 579 C C . PHE A 1 78 ? 7.093 -8.400 -7.645 1.00 96.75 78 PHE A C 1
ATOM 581 O O . PHE A 1 78 ? 6.839 -7.406 -6.961 1.00 96.75 78 PHE A O 1
ATOM 588 N N . CYS A 1 79 ? 6.390 -9.534 -7.551 1.00 96.38 79 CYS A N 1
ATOM 589 C CA . CYS A 1 79 ? 5.309 -9.748 -6.579 1.00 96.38 79 CYS A CA 1
ATOM 590 C C . CYS A 1 79 ? 5.794 -10.391 -5.287 1.00 96.38 79 CYS A C 1
ATOM 592 O O . CYS A 1 79 ? 5.392 -9.993 -4.199 1.00 96.38 79 CYS A O 1
ATOM 594 N N . ARG A 1 80 ? 6.654 -11.398 -5.410 1.00 93.00 80 ARG A N 1
ATOM 595 C CA . ARG A 1 80 ? 7.229 -12.131 -4.283 1.00 93.00 80 ARG A CA 1
ATOM 596 C C . ARG A 1 80 ? 8.593 -12.677 -4.661 1.00 93.00 80 ARG A C 1
ATOM 598 O O . ARG A 1 80 ? 8.958 -12.671 -5.837 1.00 93.00 80 ARG A O 1
ATOM 605 N N . LYS A 1 81 ? 9.337 -13.129 -3.661 1.00 90.62 81 LYS A N 1
ATOM 606 C CA . LYS A 1 81 ? 10.632 -13.768 -3.850 1.00 90.62 81 LYS A CA 1
ATOM 607 C C . LYS A 1 81 ? 10.565 -15.172 -3.267 1.00 90.62 81 LYS A C 1
ATOM 609 O O . LYS A 1 81 ? 10.244 -15.324 -2.096 1.00 90.62 81 LYS A O 1
ATOM 614 N N . GLU A 1 82 ? 10.850 -16.174 -4.084 1.00 89.81 82 GLU A N 1
ATOM 615 C CA . GLU A 1 82 ? 10.840 -17.587 -3.696 1.00 89.81 82 GLU A CA 1
ATOM 616 C C . GLU A 1 82 ? 12.217 -18.170 -4.009 1.00 89.81 82 GLU A C 1
ATOM 618 O O . GLU A 1 82 ? 12.699 -18.038 -5.131 1.00 89.81 82 GLU A O 1
ATOM 623 N N . ASN A 1 83 ? 12.889 -18.764 -3.016 1.00 88.12 83 ASN A N 1
ATOM 624 C CA . ASN A 1 83 ? 14.217 -19.378 -3.175 1.00 88.12 83 ASN A CA 1
ATOM 625 C C . ASN A 1 83 ? 15.251 -18.474 -3.878 1.00 88.12 83 ASN A C 1
ATOM 627 O O . ASN A 1 83 ? 16.042 -18.917 -4.704 1.00 88.12 83 ASN A O 1
ATOM 631 N N . GLY A 1 84 ? 15.222 -17.170 -3.586 1.00 85.31 84 GLY A N 1
ATOM 632 C CA . GLY A 1 84 ? 16.115 -16.188 -4.208 1.00 85.31 84 GLY A CA 1
ATOM 633 C C . GLY A 1 84 ? 15.662 -15.678 -5.583 1.00 85.31 84 GLY A C 1
ATOM 634 O O . GLY A 1 84 ? 16.149 -14.631 -6.014 1.00 85.31 84 GLY A O 1
ATOM 635 N N . ALA A 1 85 ? 14.696 -16.334 -6.228 1.00 91.44 85 ALA A N 1
ATOM 636 C CA . ALA A 1 85 ? 14.145 -15.941 -7.517 1.00 91.44 85 ALA A CA 1
ATOM 637 C C . ALA A 1 85 ? 12.992 -14.941 -7.358 1.00 91.44 85 ALA A C 1
ATOM 639 O O . ALA A 1 85 ? 12.100 -15.097 -6.524 1.00 91.44 85 ALA A O 1
ATOM 640 N N . ASN A 1 86 ? 13.004 -13.901 -8.189 1.00 94.56 86 ASN A N 1
ATOM 641 C CA . ASN A 1 86 ? 11.920 -12.930 -8.254 1.00 94.56 86 ASN A CA 1
ATOM 642 C C . ASN A 1 86 ? 10.751 -13.513 -9.051 1.00 94.56 86 ASN A C 1
ATOM 644 O O . ASN A 1 86 ? 10.892 -13.813 -10.237 1.00 94.56 86 ASN A O 1
ATOM 648 N N . ILE A 1 87 ? 9.584 -13.605 -8.422 1.00 96.06 87 ILE A N 1
ATOM 649 C CA . ILE A 1 87 ? 8.364 -14.078 -9.065 1.00 96.06 87 ILE A CA 1
ATOM 650 C C . ILE A 1 87 ? 7.567 -12.873 -9.586 1.00 96.06 87 ILE A C 1
ATOM 652 O O . ILE A 1 87 ? 7.220 -11.979 -8.799 1.00 96.06 87 ILE A O 1
ATOM 656 N N . PRO A 1 88 ? 7.273 -12.806 -10.897 1.00 98.00 88 PRO A N 1
ATOM 657 C CA . PRO A 1 88 ? 6.503 -11.713 -11.474 1.00 98.00 88 PRO A CA 1
ATOM 658 C C . PRO A 1 88 ? 5.055 -11.708 -10.971 1.00 98.00 88 PRO A C 1
ATOM 660 O O . PRO A 1 88 ? 4.492 -12.738 -10.600 1.00 98.00 88 PRO A O 1
ATOM 663 N N . CYS A 1 89 ? 4.435 -10.531 -10.974 1.00 98.38 89 CYS A N 1
ATOM 664 C CA . CYS A 1 89 ? 3.003 -10.400 -10.726 1.00 98.38 89 CYS A CA 1
ATOM 665 C C . CYS A 1 89 ? 2.181 -10.812 -11.947 1.00 98.38 89 CYS A C 1
ATOM 667 O O . CYS A 1 89 ? 2.549 -10.490 -13.078 1.00 98.38 89 CYS A O 1
ATOM 669 N N . ALA A 1 90 ? 0.996 -11.384 -11.716 1.00 98.31 90 ALA A N 1
ATOM 670 C CA . ALA A 1 90 ? -0.057 -11.342 -12.723 1.00 98.31 90 ALA A CA 1
ATOM 671 C C . ALA A 1 90 ? -0.537 -9.892 -12.919 1.00 98.31 90 ALA A C 1
ATOM 673 O O . ALA A 1 90 ? -0.399 -9.052 -12.026 1.00 98.31 90 ALA A O 1
ATOM 674 N N . ALA A 1 91 ? -1.140 -9.593 -14.071 1.00 97.94 91 ALA A N 1
ATOM 675 C CA . ALA A 1 91 ? -1.562 -8.233 -14.415 1.00 97.94 91 ALA A CA 1
ATOM 676 C C . ALA A 1 91 ? -2.502 -7.598 -13.371 1.00 97.94 91 ALA A C 1
ATOM 678 O O . ALA A 1 91 ? -2.359 -6.418 -13.061 1.00 97.94 91 ALA A O 1
ATOM 679 N N . LYS A 1 92 ? -3.408 -8.383 -12.774 1.00 98.00 92 LYS A N 1
ATOM 680 C CA . LYS A 1 92 ? -4.323 -7.921 -11.713 1.00 98.00 92 LYS A CA 1
ATOM 681 C C . LYS A 1 92 ? -3.631 -7.640 -10.369 1.00 98.00 92 LYS A C 1
ATOM 683 O O . LYS A 1 92 ? -4.145 -6.875 -9.565 1.00 98.00 92 LYS A O 1
ATOM 688 N N . ASP A 1 93 ? -2.454 -8.223 -10.140 1.00 98.56 93 ASP A N 1
ATOM 689 C CA . ASP A 1 93 ? -1.756 -8.215 -8.847 1.00 98.56 93 ASP A CA 1
ATOM 690 C C . ASP A 1 93 ? -0.621 -7.186 -8.791 1.00 98.56 93 ASP A C 1
ATOM 692 O O . ASP A 1 93 ? 0.050 -7.036 -7.772 1.00 98.56 93 ASP A O 1
ATOM 696 N N . VAL A 1 94 ? -0.403 -6.429 -9.872 1.00 98.50 94 VAL A N 1
ATOM 697 C CA . VAL A 1 94 ? 0.713 -5.476 -9.996 1.00 98.50 94 VAL A CA 1
ATOM 698 C C . VAL A 1 94 ? 0.771 -4.441 -8.876 1.00 98.50 94 VAL A C 1
ATOM 700 O O . VAL A 1 94 ? 1.851 -3.952 -8.554 1.00 98.50 94 VAL A O 1
ATOM 703 N N . LYS A 1 95 ? -0.370 -4.124 -8.262 1.00 98.50 95 LYS A N 1
ATOM 704 C CA . LYS A 1 95 ? -0.501 -3.193 -7.136 1.00 98.50 95 LYS A CA 1
ATOM 705 C C . LYS A 1 95 ? -0.147 -3.801 -5.774 1.00 98.50 95 LYS A C 1
ATOM 707 O O . LYS A 1 95 ? -0.098 -3.055 -4.808 1.00 98.50 95 LYS A O 1
ATOM 712 N N . CYS A 1 96 ? 0.131 -5.101 -5.702 1.00 98.56 96 CYS A N 1
ATOM 713 C CA . CYS A 1 96 ? 0.465 -5.824 -4.471 1.00 98.56 96 CYS A CA 1
ATOM 714 C C . CYS A 1 96 ? 1.898 -6.374 -4.437 1.00 98.56 96 CYS A C 1
ATOM 716 O O . CYS A 1 96 ? 2.276 -7.060 -3.486 1.00 98.56 96 CYS A O 1
ATOM 718 N N . GLY A 1 97 ? 2.695 -6.058 -5.463 1.00 98.12 97 GLY A N 1
ATOM 719 C CA . GLY A 1 97 ? 4.130 -6.321 -5.507 1.00 98.12 97 GLY A CA 1
ATOM 720 C C . GLY A 1 97 ? 4.961 -5.171 -4.935 1.00 98.12 97 GLY A C 1
ATOM 721 O O . GLY A 1 97 ? 4.642 -4.605 -3.887 1.00 98.12 97 GLY A O 1
ATOM 722 N N . ARG A 1 98 ? 6.038 -4.801 -5.638 1.00 98.25 98 ARG A N 1
ATOM 723 C CA . ARG A 1 98 ? 6.879 -3.650 -5.280 1.00 98.25 98 ARG A CA 1
ATOM 724 C C . ARG A 1 98 ? 6.075 -2.355 -5.248 1.00 98.25 98 ARG A C 1
ATOM 726 O O . ARG A 1 98 ? 5.356 -2.049 -6.204 1.00 98.25 98 ARG A O 1
ATOM 733 N N . LEU A 1 99 ? 6.275 -1.560 -4.197 1.00 98.56 99 LEU A N 1
ATOM 734 C CA . LEU A 1 99 ? 5.768 -0.198 -4.133 1.00 98.56 99 LEU A CA 1
ATOM 735 C C . LEU A 1 99 ? 6.657 0.737 -4.962 1.00 98.56 99 LEU A C 1
ATOM 737 O O . LEU A 1 99 ? 7.884 0.741 -4.829 1.00 98.56 99 LEU A O 1
ATOM 741 N N . PHE A 1 100 ? 6.019 1.564 -5.790 1.00 98.31 100 PHE A N 1
ATOM 742 C CA . PHE A 1 100 ? 6.692 2.612 -6.546 1.00 98.31 100 PHE A CA 1
ATOM 743 C C . PHE A 1 100 ? 6.260 3.996 -6.074 1.00 98.31 100 PHE A C 1
ATOM 745 O O . PHE A 1 100 ? 5.070 4.312 -6.013 1.00 98.31 100 PHE A O 1
ATOM 752 N N . CYS A 1 101 ? 7.249 4.845 -5.819 1.00 98.12 101 CYS A N 1
ATOM 753 C CA . CYS A 1 101 ? 7.086 6.199 -5.315 1.00 98.12 101 CYS A CA 1
ATOM 754 C C . CYS A 1 101 ? 7.768 7.209 -6.245 1.00 98.12 101 CYS A C 1
ATOM 756 O O . CYS A 1 101 ? 8.714 6.883 -6.968 1.00 98.12 101 CYS A O 1
ATOM 758 N N . LYS A 1 102 ? 7.300 8.456 -6.215 1.00 96.44 102 LYS A N 1
ATOM 759 C CA . LYS A 1 102 ? 7.877 9.581 -6.957 1.00 96.44 102 LYS A CA 1
ATOM 760 C C . LYS A 1 102 ? 8.058 10.792 -6.052 1.00 96.44 102 LYS A C 1
ATOM 762 O O . LYS A 1 102 ? 7.266 11.015 -5.137 1.00 96.44 102 LYS A O 1
ATOM 767 N N . LYS A 1 103 ? 9.071 11.610 -6.344 1.00 93.75 103 LYS A N 1
ATOM 768 C CA . LYS A 1 103 ? 9.276 12.920 -5.709 1.00 93.75 103 LYS A CA 1
ATOM 769 C C . LYS A 1 103 ? 8.771 14.017 -6.646 1.00 93.75 103 LYS A C 1
ATOM 771 O O . LYS A 1 103 ? 9.160 14.050 -7.815 1.00 93.75 103 LYS A O 1
ATOM 776 N N . GLY A 1 104 ? 7.901 14.895 -6.148 1.00 86.75 104 GLY A N 1
ATOM 777 C CA . GLY A 1 104 ? 7.293 15.956 -6.958 1.00 86.75 104 GLY A CA 1
ATOM 778 C C . GLY A 1 104 ? 6.587 15.426 -8.217 1.00 86.75 104 GLY A C 1
ATOM 779 O O . GLY A 1 104 ? 5.800 14.476 -8.154 1.00 86.75 104 GLY A O 1
ATOM 780 N N . ASN A 1 105 ? 6.891 16.033 -9.368 1.00 84.75 105 ASN A N 1
ATOM 781 C CA . ASN A 1 105 ? 6.327 15.676 -10.677 1.00 84.75 105 ASN A CA 1
ATOM 782 C C . ASN A 1 105 ? 7.208 14.724 -11.502 1.00 84.75 105 ASN A C 1
ATOM 784 O O . ASN A 1 105 ? 6.942 14.519 -12.684 1.00 84.75 105 ASN A O 1
ATOM 788 N N . SER A 1 106 ? 8.236 14.123 -10.895 1.00 89.38 106 SER A N 1
ATOM 789 C CA . SER A 1 106 ? 9.099 13.159 -11.580 1.00 89.38 106 SER A CA 1
ATOM 790 C C . SER A 1 106 ? 8.293 11.980 -12.141 1.00 89.38 106 SER A C 1
ATOM 792 O O . SER A 1 106 ? 7.416 11.433 -11.466 1.00 89.38 106 SER A O 1
ATOM 794 N N . MET A 1 107 ? 8.623 11.577 -13.371 1.00 87.56 107 MET A N 1
ATOM 795 C CA . MET A 1 107 ? 8.087 10.372 -14.019 1.00 87.56 107 MET A CA 1
ATOM 796 C C . MET A 1 107 ? 8.897 9.114 -13.692 1.00 87.56 107 MET A C 1
ATOM 798 O O . MET A 1 107 ? 8.549 8.023 -14.135 1.00 87.56 107 MET A O 1
ATOM 802 N N . THR A 1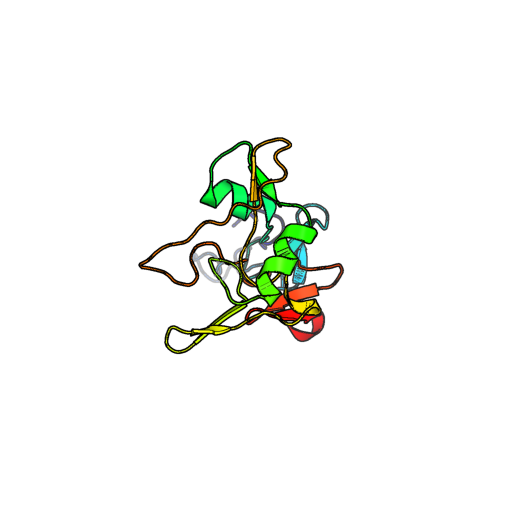 108 ? 9.983 9.245 -12.929 1.00 93.00 108 THR A N 1
ATOM 803 C CA . THR A 1 108 ? 10.846 8.122 -12.572 1.00 93.00 108 THR A CA 1
ATOM 804 C C . THR A 1 108 ? 10.145 7.210 -11.569 1.00 93.00 108 THR A C 1
ATOM 806 O O . THR A 1 108 ? 9.757 7.644 -10.484 1.00 93.00 108 THR A O 1
ATOM 809 N N . CYS A 1 109 ? 10.042 5.926 -11.905 1.00 94.81 109 CYS A N 1
ATOM 810 C CA . CYS A 1 109 ? 9.535 4.890 -11.013 1.00 94.81 109 CYS A CA 1
ATOM 811 C C . CYS A 1 109 ? 10.612 4.517 -9.985 1.00 94.81 109 CYS A C 1
ATOM 813 O O . CYS A 1 109 ? 11.484 3.702 -10.277 1.00 94.81 109 CYS A O 1
ATOM 815 N N . ARG A 1 110 ? 10.583 5.120 -8.792 1.00 96.06 110 ARG A N 1
ATOM 816 C CA . ARG A 1 110 ? 11.532 4.785 -7.719 1.00 96.06 110 ARG A CA 1
ATOM 817 C C . ARG A 1 110 ? 10.952 3.713 -6.813 1.00 96.06 110 ARG A C 1
ATOM 819 O O . ARG A 1 110 ? 9.773 3.758 -6.482 1.00 96.06 110 ARG A O 1
ATOM 826 N N . CYS A 1 111 ? 11.794 2.790 -6.390 1.00 96.44 111 CYS A N 1
ATOM 827 C CA . CYS A 1 111 ? 11.471 1.717 -5.463 1.00 96.44 111 CYS A CA 1
ATOM 828 C C . CYS A 1 111 ? 12.550 1.673 -4.380 1.00 96.44 111 CYS A C 1
ATOM 830 O O . CYS A 1 111 ? 13.719 1.938 -4.662 1.00 96.44 111 CYS A O 1
ATOM 832 N N . SER A 1 112 ? 12.162 1.339 -3.153 1.00 95.88 112 SER A N 1
ATOM 833 C CA . SER A 1 112 ? 13.106 1.068 -2.065 1.00 95.88 112 SER A CA 1
ATOM 834 C C . SER A 1 112 ? 13.392 -0.428 -2.020 1.00 95.88 112 SER A C 1
ATOM 836 O O . SER A 1 112 ? 12.465 -1.213 -2.204 1.00 95.88 112 SER A O 1
ATOM 838 N N . VAL A 1 113 ? 14.645 -0.825 -1.798 1.00 93.62 113 VAL A N 1
ATOM 839 C CA . VAL A 1 113 ? 15.075 -2.228 -1.669 1.00 93.62 113 VAL A CA 1
ATOM 840 C C . VAL A 1 113 ? 16.052 -2.358 -0.503 1.00 93.62 113 VAL A C 1
ATOM 842 O O . VAL A 1 113 ? 16.786 -1.416 -0.214 1.00 93.62 113 VAL A O 1
ATOM 845 N N . SER A 1 114 ? 16.066 -3.514 0.158 1.00 91.75 114 SER A N 1
ATOM 846 C CA . SER A 1 114 ? 17.025 -3.842 1.214 1.00 91.75 114 SER A CA 1
ATOM 847 C C . SER A 1 114 ? 17.702 -5.174 0.891 1.00 91.75 114 SER A C 1
ATOM 849 O O . SER A 1 114 ? 17.017 -6.111 0.481 1.00 91.75 114 SER A O 1
ATOM 851 N N . PRO A 1 115 ? 19.027 -5.303 1.081 1.00 87.06 115 PRO A N 1
ATOM 852 C CA . PRO A 1 115 ? 19.704 -6.589 0.941 1.00 87.06 115 PRO A CA 1
ATOM 853 C C . PRO A 1 115 ? 19.367 -7.559 2.085 1.00 87.06 115 PRO A C 1
ATOM 855 O O . PRO A 1 115 ? 19.568 -8.758 1.931 1.00 87.06 115 PRO A O 1
ATOM 858 N N . ARG A 1 116 ? 18.871 -7.053 3.227 1.00 89.88 116 ARG A N 1
ATOM 859 C CA . ARG A 1 116 ? 18.573 -7.851 4.431 1.00 89.88 116 ARG A CA 1
ATOM 860 C C . ARG A 1 116 ? 17.131 -8.335 4.493 1.00 89.88 116 ARG A C 1
ATOM 862 O O . ARG A 1 116 ? 16.867 -9.376 5.075 1.00 89.88 116 ARG A O 1
ATOM 869 N N . ASP A 1 117 ? 16.221 -7.559 3.918 1.00 90.69 117 ASP A N 1
ATOM 870 C CA . ASP A 1 117 ? 14.789 -7.815 3.973 1.00 90.69 117 ASP A CA 1
ATOM 871 C C . ASP A 1 117 ? 14.216 -7.779 2.544 1.00 90.69 117 ASP A C 1
ATOM 873 O O . ASP A 1 117 ? 14.136 -6.699 1.945 1.00 90.69 117 ASP A O 1
ATOM 877 N N . PRO A 1 118 ? 13.846 -8.940 1.968 1.00 86.88 118 PRO A N 1
ATOM 878 C CA . PRO A 1 118 ? 13.276 -9.006 0.624 1.00 86.88 118 PRO A CA 1
ATOM 879 C C . PRO A 1 118 ? 11.905 -8.317 0.526 1.00 86.88 118 PRO A C 1
ATOM 881 O O . PRO A 1 118 ? 11.521 -7.888 -0.570 1.00 86.88 118 PRO A O 1
ATOM 884 N N . ASP A 1 119 ? 11.202 -8.175 1.652 1.00 90.94 119 ASP A N 1
ATOM 885 C CA . ASP A 1 119 ? 9.892 -7.541 1.750 1.00 90.94 119 ASP A CA 1
ATOM 886 C C . ASP A 1 119 ? 9.975 -6.028 1.994 1.00 90.94 119 ASP A C 1
ATOM 888 O O . ASP A 1 119 ? 8.996 -5.315 1.751 1.00 90.94 119 ASP A O 1
ATOM 892 N N . TYR A 1 120 ? 11.143 -5.498 2.371 1.00 95.31 120 TYR A N 1
ATOM 893 C CA . TYR A 1 120 ? 11.342 -4.060 2.542 1.00 95.31 120 TYR A CA 1
ATOM 894 C C . TYR A 1 120 ? 11.031 -3.313 1.248 1.00 95.31 120 TYR A C 1
ATOM 896 O O . TYR A 1 120 ? 11.706 -3.516 0.237 1.00 95.31 120 TYR A O 1
ATOM 904 N N . GLY A 1 121 ? 10.040 -2.420 1.285 1.00 96.75 121 GLY A N 1
ATOM 905 C CA . GLY A 1 121 ? 9.574 -1.637 0.137 1.00 96.75 121 GLY A CA 1
ATOM 906 C C . GLY A 1 121 ? 8.519 -2.331 -0.734 1.00 96.75 121 GLY A C 1
ATOM 907 O O . GLY A 1 121 ? 8.152 -1.795 -1.781 1.00 96.75 121 GLY A O 1
ATOM 908 N N . MET A 1 122 ? 8.032 -3.507 -0.341 1.00 97.88 122 MET A N 1
ATOM 909 C CA . MET A 1 122 ? 6.836 -4.115 -0.929 1.00 97.88 122 MET A CA 1
ATOM 910 C C . MET A 1 122 ? 5.573 -3.425 -0.401 1.00 97.88 122 MET A C 1
ATOM 912 O O . MET A 1 122 ? 5.577 -2.874 0.697 1.00 97.88 122 MET A O 1
ATOM 916 N N . VAL A 1 123 ? 4.482 -3.465 -1.169 1.00 98.56 123 VAL A N 1
ATOM 917 C CA . VAL A 1 123 ? 3.179 -2.969 -0.700 1.00 98.56 123 VAL A CA 1
ATOM 918 C C . VAL A 1 123 ? 2.713 -3.812 0.490 1.00 98.56 123 VAL A C 1
ATOM 920 O O . VAL A 1 123 ? 2.725 -5.043 0.418 1.00 98.56 123 VAL A O 1
ATOM 923 N N . GLU A 1 124 ? 2.322 -3.167 1.590 1.00 98.38 124 GLU A N 1
ATOM 924 C CA . GLU A 1 124 ? 1.921 -3.880 2.811 1.00 98.38 124 GLU A CA 1
ATOM 925 C C . GLU A 1 124 ? 0.614 -4.677 2.608 1.00 98.38 124 GLU A C 1
ATOM 927 O O . GLU A 1 124 ? -0.267 -4.244 1.851 1.00 98.38 124 GLU A O 1
ATOM 932 N N . PRO A 1 125 ? 0.433 -5.812 3.305 1.00 98.12 125 PRO A N 1
ATOM 933 C CA . PRO A 1 125 ? -0.855 -6.499 3.368 1.00 98.12 125 PRO A CA 1
ATOM 934 C C . PRO A 1 125 ? -1.985 -5.574 3.846 1.00 98.12 125 PRO A C 1
ATOM 936 O O . PRO A 1 125 ? -1.766 -4.650 4.627 1.00 98.12 125 PRO A O 1
ATOM 939 N N . GLY A 1 126 ? -3.193 -5.802 3.337 1.00 98.19 126 GLY A N 1
ATOM 940 C CA . GLY A 1 126 ? -4.377 -4.990 3.617 1.00 98.19 126 GLY A CA 1
ATOM 941 C C . GLY A 1 126 ? -4.445 -3.664 2.858 1.00 98.19 126 GLY A C 1
ATOM 942 O O . GLY A 1 126 ? -5.498 -3.030 2.845 1.00 98.19 126 GLY A O 1
ATOM 943 N N . THR A 1 127 ? -3.375 -3.254 2.166 1.00 98.75 127 THR A N 1
ATOM 944 C CA . THR A 1 127 ? -3.384 -2.025 1.361 1.00 98.75 127 THR A CA 1
ATOM 945 C C . THR A 1 127 ? -4.416 -2.117 0.243 1.00 98.75 127 THR A C 1
ATOM 947 O O . THR A 1 127 ? -4.462 -3.108 -0.490 1.00 98.75 127 THR A O 1
ATOM 950 N N . LYS A 1 128 ? -5.210 -1.058 0.064 1.00 98.56 128 LYS A N 1
ATOM 951 C CA . LYS A 1 128 ? -6.169 -0.947 -1.041 1.00 98.56 128 LYS A CA 1
ATOM 952 C C . LYS A 1 128 ? -5.450 -1.009 -2.395 1.00 98.56 128 LYS A C 1
ATOM 954 O O . LYS A 1 128 ? -4.590 -0.177 -2.684 1.00 98.56 128 LYS A O 1
ATOM 959 N N . CYS A 1 129 ? -5.825 -1.974 -3.233 1.00 98.44 129 CYS A N 1
ATOM 960 C CA . CYS A 1 129 ? -5.279 -2.158 -4.587 1.00 98.44 129 CYS A CA 1
ATOM 961 C C . CYS A 1 129 ? -6.303 -1.880 -5.702 1.00 98.44 129 CYS A C 1
ATOM 963 O O . CYS A 1 129 ? -5.936 -1.812 -6.872 1.00 98.44 129 CYS A O 1
ATOM 965 N N . GLY A 1 130 ? -7.562 -1.658 -5.325 1.00 97.31 130 GLY A N 1
ATOM 966 C CA . GLY A 1 130 ? -8.664 -1.197 -6.163 1.00 97.31 130 GLY A CA 1
ATOM 967 C C . GLY A 1 130 ? -9.920 -1.026 -5.308 1.00 97.31 130 GLY A C 1
ATOM 968 O O . GLY A 1 130 ? -9.899 -1.304 -4.106 1.00 97.31 130 GLY A O 1
ATOM 969 N N . ASP A 1 131 ? -11.017 -0.551 -5.889 1.00 97.50 131 ASP A N 1
ATOM 970 C CA . ASP A 1 131 ? -12.265 -0.414 -5.136 1.00 97.50 131 ASP A CA 1
ATOM 971 C C . ASP A 1 131 ? -12.813 -1.785 -4.728 1.00 97.50 131 ASP A C 1
ATOM 973 O O . ASP A 1 131 ? -12.928 -2.700 -5.540 1.00 97.50 131 ASP A O 1
ATOM 977 N N . GLY A 1 132 ? -13.083 -1.946 -3.430 1.00 97.75 132 GLY A N 1
ATOM 978 C CA . GLY A 1 132 ? -13.483 -3.222 -2.838 1.00 97.75 132 GLY A CA 1
ATOM 979 C C . GLY A 1 132 ? -12.379 -4.283 -2.813 1.00 97.75 132 GLY A C 1
ATOM 980 O O . GLY A 1 132 ? -12.689 -5.451 -2.570 1.00 97.75 132 GLY A O 1
ATOM 981 N N . MET A 1 133 ? -11.114 -3.914 -3.061 1.00 98.56 133 MET A N 1
ATOM 982 C CA . MET A 1 133 ? -9.994 -4.854 -3.160 1.00 98.56 133 MET A CA 1
ATOM 983 C C . MET A 1 133 ? -8.779 -4.452 -2.318 1.00 98.56 133 MET A C 1
ATOM 985 O O . MET A 1 133 ? -8.419 -3.275 -2.223 1.00 98.56 133 MET A O 1
ATOM 989 N N . VAL A 1 134 ? -8.107 -5.454 -1.754 1.00 98.69 134 VAL A N 1
ATOM 990 C CA . VAL A 1 134 ? -6.930 -5.316 -0.885 1.00 98.69 134 VAL A CA 1
ATOM 991 C C . VAL A 1 134 ? -5.835 -6.308 -1.254 1.00 98.69 134 VAL A C 1
ATOM 993 O O . VAL A 1 134 ? -6.094 -7.357 -1.845 1.00 98.69 134 VAL A O 1
ATOM 996 N N . CYS A 1 135 ? -4.603 -5.979 -0.878 1.00 98.56 135 CYS A N 1
ATOM 997 C CA . CYS A 1 135 ? -3.471 -6.877 -1.025 1.00 98.56 135 CYS A CA 1
ATOM 998 C C . CYS A 1 135 ? -3.462 -7.954 0.062 1.00 98.56 135 CYS A C 1
ATOM 1000 O O . CYS A 1 135 ? -3.278 -7.646 1.237 1.00 98.56 135 CYS A O 1
ATOM 1002 N N . SER A 1 136 ? -3.580 -9.219 -0.331 1.00 97.81 136 SER A N 1
ATOM 1003 C CA . SER A 1 136 ? -3.404 -10.383 0.543 1.00 97.81 136 SER A CA 1
ATOM 1004 C C . SER A 1 136 ? -2.485 -11.385 -0.145 1.00 97.81 136 SER A C 1
ATOM 1006 O O . SER A 1 136 ? -2.657 -11.655 -1.330 1.00 97.81 136 SER A O 1
ATOM 1008 N N . ASN A 1 137 ? -1.455 -11.878 0.550 1.00 95.69 137 ASN A N 1
ATOM 1009 C CA . ASN A 1 137 ? -0.457 -12.807 -0.007 1.00 95.69 137 ASN A CA 1
ATOM 1010 C C . ASN A 1 137 ? 0.113 -12.372 -1.374 1.00 95.69 137 ASN A C 1
ATOM 1012 O O . ASN A 1 137 ? 0.287 -13.178 -2.286 1.00 95.69 137 ASN A O 1
ATOM 1016 N N . ARG A 1 138 ? 0.405 -11.069 -1.517 1.00 97.19 138 ARG A N 1
ATOM 1017 C CA . ARG A 1 138 ? 0.912 -10.438 -2.756 1.00 97.19 138 ARG A CA 1
ATOM 1018 C C . ARG A 1 138 ? -0.051 -10.518 -3.953 1.00 97.19 138 ARG A C 1
ATOM 1020 O O . ARG A 1 138 ? 0.375 -10.342 -5.090 1.00 97.19 138 ARG A O 1
ATOM 1027 N N . GLN A 1 139 ? -1.339 -10.733 -3.701 1.00 98.31 139 GLN A N 1
ATOM 1028 C CA . GLN A 1 139 ? -2.413 -10.738 -4.695 1.00 98.31 139 GLN A CA 1
ATOM 1029 C C . GLN A 1 139 ? -3.449 -9.659 -4.382 1.00 98.31 139 GLN A C 1
ATOM 1031 O O . GLN A 1 139 ? -3.704 -9.362 -3.215 1.00 98.31 139 GLN A O 1
ATOM 1036 N N . CYS A 1 140 ? -4.055 -9.080 -5.417 1.00 98.56 140 CYS A N 1
ATOM 1037 C CA . CYS A 1 140 ? -5.153 -8.132 -5.272 1.00 98.56 140 CYS A CA 1
ATOM 1038 C C . CYS A 1 140 ? -6.481 -8.896 -5.277 1.00 98.56 140 CYS A C 1
ATOM 1040 O O . CYS A 1 140 ? -6.913 -9.425 -6.304 1.00 98.56 140 CYS A O 1
ATOM 1042 N N . VAL A 1 141 ? -7.111 -8.987 -4.107 1.00 98.56 141 VAL A N 1
ATOM 1043 C CA . VAL A 1 141 ? -8.307 -9.806 -3.868 1.00 98.56 141 VAL A CA 1
ATOM 1044 C C . VAL A 1 141 ? -9.452 -8.956 -3.330 1.00 98.56 141 VAL A C 1
ATOM 1046 O O . VAL A 1 141 ? -9.231 -7.866 -2.805 1.00 98.56 141 VAL A O 1
ATOM 1049 N N . LYS A 1 142 ? -10.692 -9.445 -3.436 1.00 98.38 142 LYS A N 1
ATOM 1050 C CA . LYS A 1 142 ? -11.852 -8.753 -2.858 1.00 98.38 142 LYS A CA 1
ATOM 1051 C C . LYS A 1 142 ? -11.734 -8.723 -1.335 1.00 98.38 142 LYS A C 1
ATOM 1053 O O . LYS A 1 142 ? -11.390 -9.732 -0.724 1.00 98.38 142 LYS A O 1
ATOM 1058 N N . VAL A 1 143 ? -12.109 -7.600 -0.726 1.00 96.75 143 VAL A N 1
ATOM 1059 C CA . VAL A 1 143 ? -12.125 -7.426 0.739 1.00 96.75 143 VAL A CA 1
ATOM 1060 C C . VAL A 1 143 ? -12.928 -8.537 1.428 1.00 96.75 143 VAL A C 1
ATOM 1062 O O . VAL A 1 143 ? -12.467 -9.094 2.411 1.00 96.75 143 VAL A O 1
ATOM 1065 N N . GLN A 1 144 ? -14.075 -8.917 0.856 1.00 92.81 144 GLN A N 1
ATOM 1066 C CA . GLN A 1 144 ? -14.979 -9.957 1.379 1.00 92.81 144 GLN A CA 1
ATOM 1067 C C . GLN A 1 144 ? -14.389 -11.374 1.379 1.00 92.81 144 GLN A C 1
ATOM 1069 O O . GLN A 1 144 ? -14.891 -12.241 2.075 1.00 92.81 144 GLN A O 1
ATOM 1074 N N . THR A 1 145 ? -13.393 -11.635 0.531 1.00 92.06 145 THR A N 1
ATOM 1075 C CA . THR A 1 145 ? -12.718 -12.942 0.457 1.00 92.06 145 THR A CA 1
ATOM 1076 C C . THR A 1 145 ? -11.396 -12.950 1.215 1.00 92.06 145 THR A C 1
ATOM 1078 O O . THR A 1 145 ? -10.802 -14.006 1.391 1.00 92.06 145 THR A O 1
ATOM 1081 N N . ALA A 1 146 ? -10.898 -11.771 1.595 1.00 90.44 146 ALA A N 1
ATOM 1082 C CA . ALA A 1 146 ? -9.641 -11.622 2.315 1.00 90.44 146 ALA A CA 1
ATOM 1083 C C . ALA A 1 146 ? -9.810 -11.792 3.831 1.00 90.44 146 ALA A C 1
ATOM 1085 O O . ALA A 1 146 ? -8.846 -12.186 4.487 1.00 90.44 146 ALA A O 1
ATOM 1086 N N . TYR A 1 147 ? -10.997 -11.468 4.358 1.00 90.38 147 TYR A N 1
ATOM 1087 C CA . TYR A 1 147 ? -11.323 -11.411 5.785 1.00 90.38 147 TYR A CA 1
ATOM 1088 C C . TYR A 1 147 ? -12.681 -12.040 6.071 1.00 90.38 147 TYR A C 1
ATOM 1090 O O . TYR A 1 147 ? -13.572 -11.904 5.201 1.00 90.38 147 TYR A O 1
#

Radius of gyration: 17.45 Å; Cα contacts (8 Å, |Δi|>4): 318; chains: 1; bounding box: 37×35×53 Å

pLDDT: mean 95.66, std 3.13, range [84.75, 98.75]

Foldseek 3Di:
DDAPFPQFDDWDDPVPDPDTDDTDTHDFQCQGDPNQFTHDPRDGQHLQVLLCVQPNPQKGFADPVLLVQQQVQDDQRHLDADPNGGHGDDPQLSQQFATFMDHDPDNDGDFDQDPVDRCRRGRDFRYQPDVQWTHDSSGTGGSVVRD

Organism: NCBI:txid1970185

InterPro domains:
  IPR006586 ADAM, cysteine-rich domain [PF08516] (28-107)
  IPR006586 ADAM, cysteine-rich domain [SM00608] (27-143)
  IPR036436 Disintegrin domain superfamily [G3DSA:4.10.70.10] (1-30)
  IPR036436 Disintegrin domain superfamily [SSF57552] (5-30)

Solvent-accessible surface area (backbone atoms only — not comparable to full-atom values): 8078 Å² total; per-residue (Å²): 83,80,51,88,52,86,22,36,44,62,46,68,71,82,83,83,57,95,65,72,62,79,93,49,52,38,59,63,55,41,71,21,82,90,70,63,19,18,14,39,90,49,33,63,38,37,66,46,59,52,30,26,75,75,70,38,84,72,40,34,58,41,61,72,75,51,29,58,44,7,50,68,29,48,94,80,20,17,27,48,72,55,97,89,41,54,36,47,22,57,87,81,15,17,68,15,6,35,39,43,27,17,56,75,87,52,86,60,69,39,67,58,80,45,98,88,38,90,62,46,43,41,42,57,72,36,18,52,55,50,93,69,21,19,14,50,98,41,30,52,38,47,36,80,79,75,93

Mean predicted aligned error: 3.6 Å

Nearest PDB structures (foldseek):
  3k7l-assembly1_A  TM=9.818E-01  e=1.361E-25  Naja atra
  3hdb-assembly1_A  TM=9.005E-01  e=4.076E-22  Deinagkistrodon acutus
  2e3x-assembly1_A  TM=9.353E-01  e=1.354E-21  Daboia siamensis
  2dw0-assembly1_A  TM=9.111E-01  e=1.654E-21  Crotalus atrox
  3dsl-assembly1_B  TM=9.022E-01  e=2.907E-18  Bothrops jararaca